Protein AF-A0A536P6D1-F1 (afdb_monomer)

Solvent-accessible surface area (backbone atoms only — not comparable to full-atom values): 5940 Å² total; per-residue (Å²): 134,58,75,72,59,52,54,56,51,53,51,51,53,49,53,32,51,50,41,23,52,53,12,49,52,50,31,53,48,42,30,58,74,74,45,70,67,45,86,74,71,91,86,48,80,57,45,46,46,26,53,49,17,47,52,53,39,52,53,49,53,55,77,69,34,57,72,83,78,37,90,85,58,79,61,75,77,49,50,62,86,88,71,73,46,60,38,72,47,56,67,59,54,50,49,51,55,51,69,75,70,111

Sequence (102 aa):
MGPKAIWREDMITSLLATALVAGLFLDGWNHINLQNGALGEFWTFWHGLLYLGFTASAFWAVTRNPHLYTRGAKPPPYFHPLLGVPLRYPLAIGGLALATIG

pLDDT: mean 80.02, std 14.35, range [47.97, 97.5]

Foldseek 3Di:
DDPVVVVVLVVQLVVLVVLLVVLVVQLVCCCVPVVVVDPDDPDDPSNVSNVSSLVSNLVSQQVPWVVNPDPPDQADACDDPVVVDRGVCPVSVVVNVVVVVD

Mean predicted aligned error: 7.91 Å

Nearest PDB structures (foldseek):
  7a0g-assembly1_EEE  TM=4.953E-01  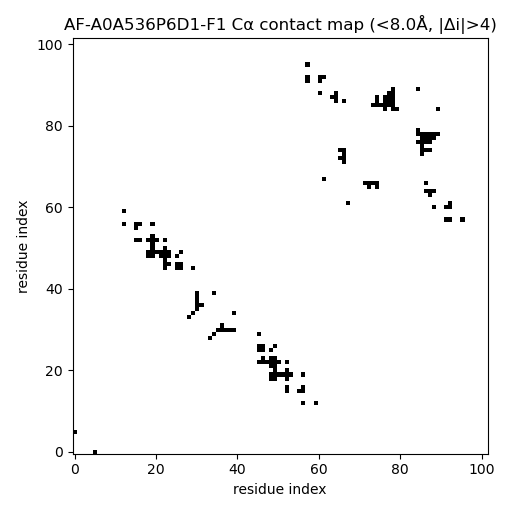e=8.022E+00  Serratia marcescens

Radius of gyration: 16.67 Å; Cα contacts (8 Å, |Δi|>4): 88; chains: 1; bounding box: 41×29×42 Å

Structure (mmCIF, N/CA/C/O backbone):
data_AF-A0A536P6D1-F1
#
_entry.id   AF-A0A536P6D1-F1
#
loop_
_atom_site.group_PDB
_atom_site.id
_atom_site.type_symbol
_atom_site.label_atom_id
_atom_site.label_alt_id
_atom_site.label_comp_id
_atom_site.label_asym_id
_atom_site.label_entity_id
_atom_site.label_seq_id
_atom_site.pdbx_PDB_ins_code
_atom_site.Cartn_x
_atom_site.Cartn_y
_atom_site.Cartn_z
_atom_site.occupancy
_atom_site.B_iso_or_equiv
_atom_site.auth_seq_id
_atom_site.auth_comp_id
_atom_site.auth_asym_id
_atom_site.auth_atom_id
_atom_site.pdbx_PDB_model_num
ATOM 1 N N . MET A 1 1 ? 13.039 8.048 -18.649 1.00 57.72 1 MET A N 1
ATOM 2 C CA . MET A 1 1 ? 11.710 8.600 -18.293 1.00 57.72 1 MET A CA 1
ATOM 3 C C . MET A 1 1 ? 11.877 10.094 -18.051 1.00 57.72 1 MET A C 1
ATOM 5 O O . MET A 1 1 ? 12.912 10.469 -17.520 1.00 57.72 1 MET A O 1
ATOM 9 N N . GLY A 1 2 ? 10.939 10.943 -18.479 1.00 57.22 2 GLY A N 1
ATOM 10 C CA . GLY A 1 2 ? 11.030 12.395 -18.246 1.00 57.22 2 GLY A CA 1
ATOM 11 C C . GLY A 1 2 ? 10.609 12.805 -16.819 1.00 57.22 2 GLY A C 1
ATOM 12 O O . GLY A 1 2 ? 9.905 12.033 -16.166 1.00 57.22 2 GLY A O 1
ATOM 13 N N . PRO A 1 3 ? 10.950 14.021 -16.343 1.00 58.09 3 PRO A N 1
ATOM 14 C CA . PRO A 1 3 ? 10.673 14.478 -14.970 1.00 58.09 3 PRO A CA 1
ATOM 15 C C . PRO A 1 3 ? 9.194 14.400 -14.551 1.00 58.09 3 PRO A C 1
ATOM 17 O O . PRO A 1 3 ? 8.876 13.989 -13.439 1.00 58.09 3 PRO A O 1
ATOM 20 N N . LYS A 1 4 ? 8.265 14.713 -15.466 1.00 57.28 4 LYS A N 1
ATOM 21 C CA . LYS A 1 4 ? 6.813 14.616 -15.212 1.00 57.28 4 LYS A CA 1
ATOM 22 C C . LYS A 1 4 ? 6.336 13.185 -14.939 1.00 57.28 4 LYS A C 1
ATOM 24 O O . LYS A 1 4 ? 5.366 13.003 -14.209 1.00 57.28 4 LYS A O 1
ATOM 29 N N . ALA A 1 5 ? 6.982 12.179 -15.533 1.00 67.12 5 ALA A N 1
ATOM 30 C CA . ALA A 1 5 ? 6.628 10.780 -15.295 1.00 67.12 5 ALA A CA 1
ATOM 31 C C . ALA A 1 5 ? 7.007 10.352 -13.870 1.00 67.12 5 ALA A C 1
ATOM 33 O O . ALA A 1 5 ? 6.240 9.641 -13.235 1.00 67.12 5 ALA A O 1
ATOM 34 N N . ILE A 1 6 ? 8.129 10.859 -13.349 1.00 75.44 6 ILE A N 1
ATOM 35 C CA . ILE A 1 6 ? 8.598 10.582 -11.985 1.00 75.44 6 ILE A CA 1
ATOM 36 C C . ILE A 1 6 ? 7.623 11.167 -10.957 1.00 75.44 6 ILE A C 1
ATOM 38 O O . ILE A 1 6 ? 7.109 10.427 -10.129 1.00 75.44 6 ILE A O 1
ATOM 42 N N . TRP A 1 7 ? 7.250 12.446 -11.088 1.00 79.56 7 TRP A N 1
ATOM 43 C CA . TRP A 1 7 ? 6.339 13.096 -10.134 1.00 79.56 7 TRP A CA 1
ATOM 44 C C . TRP A 1 7 ? 4.978 12.395 -10.011 1.00 79.56 7 TRP A C 1
ATOM 46 O O . TRP A 1 7 ? 4.466 12.203 -8.911 1.00 79.56 7 TRP A O 1
ATOM 56 N N . ARG A 1 8 ? 4.389 11.968 -11.138 1.00 84.19 8 ARG A N 1
ATOM 57 C CA . ARG A 1 8 ? 3.106 11.242 -11.120 1.00 84.19 8 ARG A CA 1
ATOM 58 C C . ARG A 1 8 ? 3.230 9.900 -10.407 1.00 84.19 8 ARG A C 1
ATOM 60 O O . ARG A 1 8 ? 2.309 9.499 -9.705 1.00 84.19 8 ARG A O 1
ATOM 67 N N . GLU A 1 9 ? 4.342 9.203 -10.605 1.00 85.31 9 GLU A 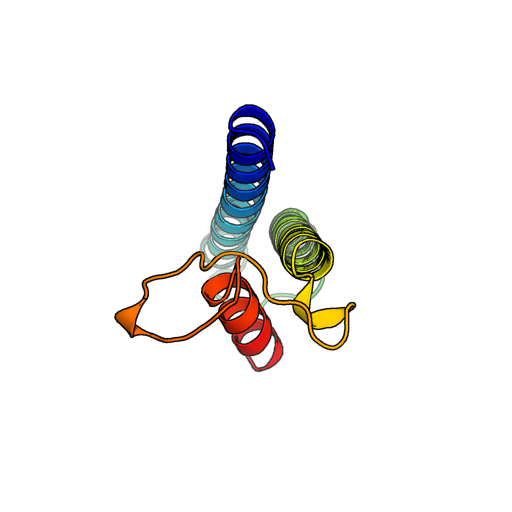N 1
ATOM 68 C CA . GLU A 1 9 ? 4.588 7.919 -9.955 1.00 85.31 9 GLU A CA 1
ATOM 69 C C . GLU A 1 9 ? 4.848 8.072 -8.456 1.00 85.31 9 GLU A C 1
ATOM 71 O O . GLU A 1 9 ? 4.322 7.278 -7.679 1.00 85.31 9 GLU A O 1
ATOM 76 N N . ASP A 1 10 ? 5.573 9.109 -8.041 1.00 84.50 10 ASP A N 1
ATOM 77 C CA . ASP A 1 10 ? 5.807 9.421 -6.628 1.00 84.50 10 ASP A CA 1
ATOM 78 C C . ASP A 1 10 ? 4.501 9.818 -5.928 1.00 84.50 10 ASP A C 1
ATOM 80 O O . ASP A 1 10 ? 4.233 9.370 -4.813 1.00 84.50 10 ASP A O 1
ATOM 84 N N . MET A 1 11 ? 3.637 10.582 -6.607 1.00 91.31 11 MET A N 1
ATOM 85 C CA . MET A 1 11 ? 2.305 10.936 -6.112 1.00 91.31 11 MET A CA 1
ATOM 86 C C . MET A 1 11 ? 1.429 9.692 -5.924 1.00 91.31 11 MET A C 1
ATOM 88 O O . MET A 1 11 ? 0.828 9.527 -4.867 1.00 91.31 11 MET A O 1
ATOM 92 N N . ILE A 1 12 ? 1.372 8.797 -6.919 1.00 92.25 12 ILE A N 1
ATOM 93 C CA . ILE A 1 12 ? 0.612 7.541 -6.807 1.00 92.25 12 ILE A CA 1
ATOM 94 C C . ILE A 1 12 ? 1.175 6.687 -5.670 1.00 92.25 12 ILE A C 1
ATOM 96 O O . ILE A 1 12 ? 0.415 6.210 -4.834 1.00 92.25 12 ILE A O 1
ATOM 100 N N . THR A 1 13 ? 2.500 6.545 -5.595 1.00 89.94 13 THR A N 1
ATOM 101 C CA . THR A 1 13 ? 3.165 5.785 -4.526 1.00 89.94 13 THR A CA 1
ATOM 102 C C . THR A 1 13 ? 2.812 6.353 -3.150 1.00 89.94 13 THR A C 1
ATOM 104 O O . THR A 1 13 ? 2.462 5.598 -2.248 1.00 89.94 13 THR A O 1
ATOM 107 N N . SER A 1 14 ? 2.834 7.681 -3.008 1.00 91.44 14 SER A N 1
ATOM 108 C CA . SER A 1 14 ? 2.470 8.372 -1.768 1.00 91.44 14 SER A CA 1
ATOM 109 C C . SER A 1 14 ? 1.013 8.118 -1.390 1.00 91.44 14 SER A C 1
ATOM 111 O O . SER A 1 14 ? 0.743 7.748 -0.255 1.00 91.44 14 SER A O 1
ATOM 113 N N . LEU A 1 15 ? 0.077 8.235 -2.338 1.00 96.19 15 LEU A N 1
ATOM 114 C CA . LEU A 1 15 ? -1.348 7.988 -2.089 1.00 96.19 15 LEU A CA 1
ATOM 115 C C . LEU A 1 15 ? -1.620 6.544 -1.648 1.00 96.19 15 LEU A C 1
ATOM 117 O O . LEU A 1 15 ? -2.375 6.325 -0.703 1.00 96.19 15 LEU A O 1
ATOM 121 N N . LEU A 1 16 ? -0.987 5.566 -2.302 1.00 95.44 16 LEU A N 1
ATOM 122 C CA . LEU A 1 16 ? -1.118 4.152 -1.947 1.00 95.44 16 LEU A CA 1
ATOM 123 C C . LEU A 1 16 ? -0.549 3.863 -0.551 1.00 95.44 16 LEU A C 1
ATOM 125 O O . LEU A 1 16 ? -1.200 3.194 0.251 1.00 95.44 16 LEU A O 1
ATOM 129 N N . ALA A 1 17 ? 0.619 4.429 -0.231 1.00 91.00 17 ALA A N 1
ATOM 130 C CA . ALA A 1 17 ? 1.223 4.311 1.091 1.00 91.00 17 ALA A CA 1
ATOM 131 C C . ALA A 1 17 ? 0.361 4.975 2.177 1.00 91.00 17 ALA A C 1
ATOM 133 O O . ALA A 1 17 ? 0.151 4.391 3.239 1.00 91.00 17 ALA A O 1
ATOM 134 N N . THR A 1 18 ? -0.193 6.161 1.910 1.00 96.06 18 THR A N 1
ATOM 135 C CA . THR A 1 18 ? -1.115 6.839 2.828 1.00 96.06 18 THR A CA 1
ATOM 136 C C . THR A 1 18 ? -2.373 6.011 3.066 1.00 96.06 18 THR A C 1
ATOM 138 O O . THR A 1 18 ? -2.785 5.875 4.214 1.00 96.06 18 THR A O 1
ATOM 141 N N . ALA A 1 19 ? -2.960 5.417 2.023 1.00 96.75 19 ALA A N 1
ATOM 142 C CA . ALA A 1 19 ? -4.125 4.547 2.167 1.00 96.75 19 ALA A CA 1
ATOM 143 C C . ALA A 1 19 ? -3.815 3.306 3.021 1.00 96.75 19 ALA A C 1
ATOM 145 O O . ALA A 1 19 ? -4.594 2.971 3.910 1.00 96.75 19 ALA A O 1
ATOM 146 N N . LEU A 1 20 ? -2.659 2.667 2.800 1.00 95.38 20 LEU A N 1
ATOM 147 C CA . LEU A 1 20 ? -2.194 1.531 3.600 1.00 95.38 20 LEU A CA 1
ATOM 148 C C . LEU A 1 20 ? -2.045 1.900 5.083 1.00 95.38 20 LEU A C 1
ATOM 150 O O . LEU A 1 20 ? -2.582 1.211 5.948 1.00 95.38 20 LEU A O 1
ATOM 154 N N . VAL A 1 21 ? -1.351 3.002 5.378 1.00 96.19 21 VAL A N 1
ATOM 155 C CA . VAL A 1 21 ? -1.144 3.468 6.757 1.00 96.19 21 VAL A CA 1
ATOM 156 C C . VAL A 1 21 ? -2.474 3.849 7.407 1.00 96.19 21 VAL A C 1
ATOM 158 O O . VAL A 1 21 ? -2.734 3.444 8.534 1.00 96.19 21 VAL A O 1
ATOM 161 N N . ALA A 1 22 ? -3.352 4.566 6.702 1.00 97.50 22 ALA A N 1
ATOM 162 C CA . ALA A 1 22 ? -4.679 4.905 7.214 1.00 97.50 22 ALA A CA 1
ATOM 163 C C . ALA A 1 22 ? -5.509 3.651 7.536 1.00 97.50 22 ALA A C 1
ATOM 165 O O . ALA A 1 22 ? -6.158 3.602 8.579 1.00 97.50 22 ALA A O 1
ATOM 166 N N . GLY A 1 23 ? -5.444 2.624 6.682 1.00 96.00 23 GLY A N 1
ATOM 167 C CA . GLY A 1 23 ? -6.059 1.323 6.936 1.00 96.00 23 GLY A CA 1
ATOM 168 C C . GLY A 1 23 ? -5.509 0.645 8.190 1.00 96.00 23 GLY A C 1
ATOM 169 O O . GLY A 1 23 ? -6.292 0.184 9.011 1.00 96.00 23 GLY A O 1
ATOM 170 N N . LEU A 1 24 ? -4.186 0.655 8.380 1.00 94.56 24 LEU A N 1
ATOM 171 C CA . LEU A 1 24 ? -3.536 0.104 9.576 1.00 94.56 24 LEU A CA 1
ATOM 172 C C . LEU A 1 24 ? -4.001 0.804 10.861 1.00 94.56 24 LEU A C 1
ATOM 174 O O . LEU A 1 24 ? -4.286 0.146 11.859 1.00 94.56 24 LEU A O 1
ATOM 178 N N . PHE A 1 25 ? -4.107 2.135 10.841 1.00 95.75 25 PHE A N 1
ATOM 179 C CA . PHE A 1 25 ? -4.610 2.897 11.986 1.00 95.75 25 PHE A CA 1
ATOM 180 C C . PHE A 1 25 ? -6.088 2.618 12.268 1.00 95.75 25 PHE A C 1
ATOM 182 O O . PHE A 1 25 ? -6.461 2.466 13.429 1.00 95.75 25 PHE A O 1
ATOM 189 N N . LEU A 1 26 ? -6.923 2.550 11.227 1.00 95.62 26 LEU A N 1
ATOM 190 C CA . LEU A 1 26 ? -8.347 2.245 11.366 1.00 95.62 26 LEU A CA 1
ATOM 191 C C . LEU A 1 26 ? -8.563 0.853 11.975 1.00 95.62 26 LEU A C 1
ATOM 193 O O . LEU A 1 26 ? -9.380 0.692 12.881 1.00 95.62 26 LEU A O 1
ATOM 197 N N . ASP A 1 27 ? -7.803 -0.127 11.498 1.00 93.56 27 ASP A N 1
ATOM 198 C CA . ASP A 1 27 ? -7.870 -1.502 11.971 1.00 93.56 27 ASP A CA 1
ATOM 199 C C . ASP A 1 27 ? -7.385 -1.633 13.425 1.00 93.56 27 ASP A C 1
ATOM 201 O O . ASP A 1 27 ? -8.096 -2.153 14.290 1.00 93.56 27 ASP A O 1
ATOM 205 N N . GLY A 1 28 ? -6.236 -1.028 13.747 1.00 92.06 28 GLY A N 1
ATOM 206 C CA . GLY A 1 28 ? -5.726 -0.966 15.118 1.00 92.06 28 GLY A CA 1
ATOM 207 C C . GLY A 1 28 ? -6.680 -0.250 16.083 1.00 92.06 28 GLY A C 1
ATOM 208 O O . GLY A 1 28 ? -6.858 -0.681 17.224 1.00 92.06 28 GLY A O 1
ATOM 209 N N . TRP A 1 29 ? -7.355 0.811 15.628 1.00 95.00 29 TRP A N 1
ATOM 210 C CA . TRP A 1 29 ? -8.382 1.493 16.416 1.00 95.00 29 TRP A CA 1
ATOM 211 C C . TRP A 1 29 ? -9.566 0.572 16.732 1.00 95.00 29 TRP A C 1
ATOM 213 O O . TRP A 1 29 ? -9.999 0.532 17.887 1.00 95.00 29 TRP A O 1
ATOM 223 N N . ASN A 1 30 ? -10.048 -0.201 15.756 1.00 94.00 30 ASN A N 1
ATOM 224 C CA . ASN A 1 30 ? -11.095 -1.202 15.968 1.00 94.00 30 ASN A CA 1
ATOM 225 C C . ASN A 1 30 ? -10.668 -2.262 17.005 1.00 94.00 30 ASN A C 1
ATOM 227 O O . ASN A 1 30 ? -11.431 -2.538 17.936 1.00 94.00 30 ASN A O 1
ATOM 231 N N . HIS A 1 31 ? -9.442 -2.789 16.915 1.00 92.69 31 HIS A N 1
ATOM 232 C CA . HIS A 1 31 ? -8.925 -3.750 17.896 1.00 92.69 31 HIS A CA 1
ATOM 233 C C . HIS A 1 31 ? -8.939 -3.195 19.325 1.00 92.69 31 HIS A C 1
ATOM 235 O O . HIS A 1 31 ? -9.375 -3.874 20.254 1.00 92.69 31 HIS A 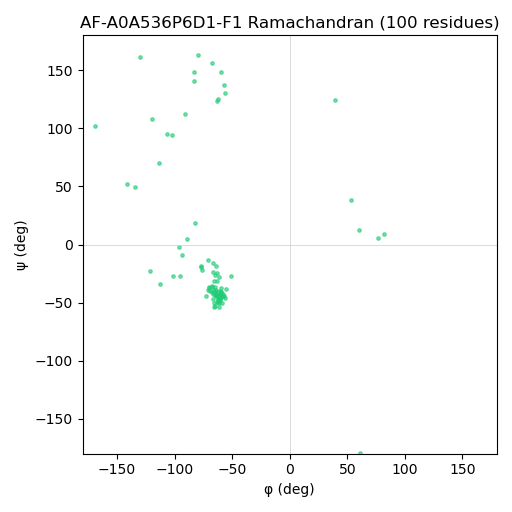O 1
ATOM 241 N N . ILE A 1 32 ? -8.510 -1.945 19.508 1.00 93.25 32 ILE A N 1
ATOM 242 C CA . ILE A 1 32 ? -8.431 -1.319 20.833 1.00 93.25 32 ILE A CA 1
ATOM 243 C C . ILE A 1 32 ? -9.823 -0.972 21.378 1.00 93.25 32 ILE A C 1
ATOM 245 O O . ILE A 1 32 ? -10.093 -1.214 22.551 1.00 93.25 32 ILE A O 1
ATOM 249 N N . ASN A 1 33 ? -10.705 -0.402 20.552 1.00 93.44 33 ASN A N 1
ATOM 250 C CA . ASN A 1 33 ? -11.910 0.282 21.039 1.00 93.44 33 ASN A CA 1
ATOM 251 C C . ASN A 1 33 ? -13.192 -0.543 20.912 1.00 93.44 33 ASN A C 1
ATOM 253 O O . ASN A 1 33 ? -14.134 -0.310 21.663 1.00 93.44 33 ASN A O 1
ATOM 257 N N . LEU A 1 34 ? -13.253 -1.473 19.958 1.00 91.94 34 LEU A N 1
ATOM 258 C CA . LEU A 1 34 ? -14.459 -2.261 19.688 1.00 91.94 34 LEU A CA 1
ATOM 259 C C . LEU A 1 34 ? -14.269 -3.733 20.044 1.00 91.94 34 LEU A C 1
ATOM 261 O O . LEU A 1 34 ? -15.203 -4.376 20.515 1.00 91.94 34 LEU A O 1
ATOM 265 N N . GLN A 1 35 ? -13.058 -4.260 19.858 1.00 91.31 35 GLN A N 1
ATOM 266 C CA . GLN A 1 35 ? -12.735 -5.652 20.179 1.00 91.31 35 GLN A CA 1
ATOM 267 C C . GLN A 1 35 ? -12.089 -5.821 21.561 1.00 91.31 35 GLN A C 1
ATOM 269 O O . GLN A 1 35 ? -11.838 -6.950 21.974 1.00 91.31 35 GLN A O 1
ATOM 274 N N . ASN A 1 36 ? -11.841 -4.730 22.296 1.00 88.00 36 ASN A N 1
ATOM 275 C CA . ASN A 1 36 ? -11.223 -4.742 23.630 1.00 88.00 36 ASN A CA 1
ATOM 276 C C . ASN A 1 36 ? -9.879 -5.499 23.677 1.00 88.00 36 ASN A C 1
ATOM 278 O O . ASN A 1 36 ? -9.594 -6.226 24.626 1.00 88.00 36 ASN A O 1
ATOM 282 N N . GLY A 1 37 ? -9.069 -5.372 22.626 1.00 79.81 37 GLY A N 1
ATOM 283 C CA . GLY A 1 37 ? -7.789 -6.069 22.486 1.00 79.81 37 GLY A CA 1
ATOM 284 C C . GLY A 1 37 ? -7.903 -7.549 22.109 1.00 79.81 37 GLY A C 1
ATOM 285 O O . GLY A 1 37 ? -6.884 -8.236 22.064 1.00 79.81 37 GLY A O 1
ATOM 286 N N . ALA A 1 38 ? -9.107 -8.059 21.830 1.00 84.06 38 ALA A N 1
ATOM 287 C CA . ALA A 1 38 ? -9.272 -9.394 21.272 1.00 84.06 38 ALA A CA 1
ATOM 288 C C . ALA A 1 38 ? -8.723 -9.469 19.835 1.00 84.06 38 ALA A C 1
ATOM 290 O O . ALA A 1 38 ? -8.654 -8.472 19.116 1.00 84.06 38 ALA A O 1
ATOM 291 N N . LEU A 1 39 ? -8.370 -10.686 19.416 1.00 78.88 39 LEU A N 1
ATOM 292 C CA . LEU A 1 39 ? -7.833 -10.989 18.083 1.00 78.88 39 LEU A CA 1
ATOM 293 C C . LEU A 1 39 ? -8.833 -10.770 16.935 1.00 78.88 39 LEU A C 1
ATOM 295 O O . LEU A 1 39 ? -8.405 -10.695 15.790 1.00 78.88 39 LEU A O 1
ATOM 299 N N . GLY A 1 40 ? -10.133 -10.659 17.224 1.00 81.19 40 GLY A N 1
ATOM 300 C CA . GLY A 1 40 ? -11.164 -10.463 16.205 1.00 81.19 40 GLY A CA 1
ATOM 301 C C . GLY A 1 40 ? -11.266 -11.599 15.180 1.00 81.19 40 GLY A C 1
ATOM 302 O O . GLY A 1 40 ? -10.568 -12.610 15.243 1.00 81.19 40 GLY A O 1
ATOM 303 N N . GLU A 1 41 ? -12.183 -11.441 14.228 1.00 86.31 41 GLU A N 1
ATOM 304 C CA . GLU A 1 41 ? -12.211 -12.266 13.018 1.00 86.31 41 GLU A CA 1
ATOM 305 C C . GLU A 1 41 ? -11.241 -11.703 11.979 1.00 86.31 41 GLU A C 1
ATOM 307 O O . GLU A 1 41 ? -11.075 -10.490 11.884 1.00 86.31 41 GLU A O 1
ATOM 312 N N . PHE A 1 42 ? -10.656 -12.568 11.149 1.00 82.50 42 PHE A N 1
ATOM 313 C CA . PHE A 1 42 ? -9.708 -12.148 10.112 1.00 82.50 42 PHE A CA 1
ATOM 314 C C . PHE A 1 42 ? -10.373 -11.310 9.003 1.00 82.50 42 PHE A C 1
ATOM 316 O O . PHE A 1 42 ? -9.789 -10.360 8.503 1.00 82.50 42 PHE A O 1
ATOM 323 N N . TRP A 1 43 ? -11.618 -11.620 8.623 1.00 84.88 43 TRP A N 1
ATOM 324 C CA . TRP A 1 43 ? -12.328 -10.916 7.550 1.00 84.88 43 TRP A CA 1
ATOM 325 C C . TRP A 1 43 ? -13.414 -10.009 8.116 1.00 84.88 43 TRP A C 1
ATOM 327 O O . TRP A 1 43 ? -14.546 -10.430 8.326 1.00 84.88 43 TRP A O 1
ATOM 337 N N . THR A 1 44 ? -13.089 -8.736 8.317 1.00 89.12 44 THR A N 1
ATOM 338 C CA . THR A 1 44 ? -14.073 -7.731 8.749 1.00 89.12 44 THR A CA 1
ATOM 339 C C . THR A 1 44 ? -14.001 -6.498 7.865 1.00 89.12 44 THR A C 1
ATOM 341 O O . THR A 1 44 ? -13.004 -6.263 7.180 1.00 89.12 44 THR A O 1
ATOM 344 N N . PHE A 1 45 ? -15.055 -5.679 7.887 1.00 91.88 45 PHE A N 1
ATOM 345 C CA . PHE A 1 45 ? -15.065 -4.448 7.100 1.00 91.88 45 PHE A CA 1
ATOM 346 C C . PHE A 1 45 ? -13.963 -3.459 7.536 1.00 91.88 45 PHE A C 1
ATOM 348 O O . PHE A 1 45 ? -13.514 -2.664 6.712 1.00 91.88 45 PHE A O 1
ATOM 355 N N . TRP A 1 46 ? -13.492 -3.540 8.789 1.00 92.31 46 TRP A N 1
ATOM 356 C CA . TRP A 1 46 ? -12.418 -2.700 9.334 1.00 92.31 46 TRP A CA 1
ATOM 357 C C . TRP A 1 46 ? -11.072 -2.949 8.646 1.00 92.31 46 TRP A C 1
ATOM 359 O O . TRP A 1 46 ? -10.359 -1.997 8.329 1.00 92.31 46 TRP A O 1
ATOM 369 N N . HIS A 1 47 ? -10.791 -4.203 8.282 1.00 94.00 47 HIS A N 1
ATOM 370 C CA . HIS A 1 47 ? -9.603 -4.568 7.509 1.00 94.00 47 HIS A CA 1
ATOM 371 C C . HIS A 1 47 ? -9.670 -4.106 6.045 1.00 94.00 47 HIS A C 1
ATOM 373 O O . HIS A 1 47 ? -8.663 -4.131 5.340 1.00 94.00 47 HIS A O 1
ATOM 379 N N . GLY A 1 48 ? -10.840 -3.683 5.550 1.00 94.12 48 GLY A N 1
ATOM 380 C CA . GLY A 1 48 ? -11.060 -3.413 4.128 1.00 94.12 48 GLY A CA 1
ATOM 381 C C . GLY A 1 48 ? -10.077 -2.395 3.544 1.00 94.12 48 GLY A C 1
ATOM 382 O O . GLY A 1 48 ? -9.481 -2.640 2.493 1.00 94.12 48 GLY A O 1
ATOM 383 N N . LEU A 1 49 ? -9.851 -1.277 4.243 1.00 95.31 49 LEU A N 1
ATOM 384 C CA . LEU A 1 49 ? -8.908 -0.249 3.790 1.00 95.31 49 LEU A CA 1
ATOM 385 C C . LEU A 1 49 ? -7.450 -0.725 3.883 1.00 95.31 49 LEU A C 1
ATOM 387 O O . LEU A 1 49 ? -6.660 -0.431 2.986 1.00 95.31 49 LEU A O 1
ATOM 391 N N . LEU A 1 50 ? -7.110 -1.491 4.925 1.00 94.06 50 LEU A N 1
ATOM 392 C CA . LEU A 1 50 ? -5.786 -2.088 5.102 1.00 94.06 50 LEU A CA 1
ATOM 393 C C . LEU A 1 50 ? -5.460 -3.047 3.947 1.00 94.06 50 LEU A C 1
ATOM 395 O O . LEU A 1 50 ? -4.426 -2.901 3.295 1.00 94.06 50 LEU A O 1
ATOM 399 N N . TYR A 1 51 ? -6.365 -3.975 3.631 1.00 93.62 51 TYR A N 1
ATOM 400 C CA . TYR A 1 51 ? -6.190 -4.935 2.539 1.00 93.62 51 TYR A CA 1
ATOM 401 C C . TYR A 1 51 ? -6.147 -4.272 1.171 1.00 93.62 51 TYR A C 1
ATOM 403 O O . TYR A 1 51 ? -5.317 -4.646 0.338 1.00 93.62 51 TYR A O 1
ATOM 411 N N . LEU A 1 52 ? -6.998 -3.272 0.935 1.00 94.81 52 LEU A N 1
ATOM 412 C CA . LEU A 1 52 ? -6.974 -2.511 -0.307 1.00 94.81 52 LEU A CA 1
ATOM 413 C C . LEU A 1 52 ? -5.645 -1.763 -0.464 1.00 94.81 52 LEU A C 1
ATOM 415 O O . LEU A 1 52 ? -5.003 -1.877 -1.507 1.00 94.81 52 LEU A O 1
ATOM 419 N N . GLY A 1 53 ? -5.214 -1.038 0.572 1.00 94.69 53 GLY A N 1
ATOM 420 C CA . GLY A 1 53 ? -3.957 -0.296 0.571 1.00 94.69 53 GLY A CA 1
ATOM 421 C C . GLY A 1 53 ? -2.750 -1.209 0.368 1.00 94.69 53 GLY A C 1
ATOM 422 O O . GLY A 1 53 ? -1.880 -0.906 -0.451 1.00 94.69 53 GLY A O 1
ATOM 423 N N . PHE A 1 54 ? -2.725 -2.360 1.044 1.00 93.38 54 PHE A N 1
ATOM 424 C CA . PHE A 1 54 ? -1.663 -3.354 0.908 1.00 93.38 54 PHE A CA 1
ATOM 425 C C . PHE A 1 54 ? -1.626 -3.952 -0.498 1.00 93.38 54 PHE A C 1
ATOM 427 O O . PHE A 1 54 ? -0.595 -3.896 -1.167 1.00 93.38 54 PHE A O 1
ATOM 434 N N . THR A 1 55 ? -2.761 -4.460 -0.981 1.00 93.25 55 THR A N 1
ATOM 435 C CA . THR A 1 55 ? -2.861 -5.119 -2.290 1.00 93.25 55 THR A CA 1
ATOM 436 C C . THR A 1 55 ? -2.529 -4.151 -3.422 1.00 93.25 55 THR A C 1
ATOM 438 O O . THR A 1 55 ? -1.760 -4.490 -4.322 1.00 93.25 55 THR A O 1
ATOM 441 N N . ALA A 1 56 ? -3.048 -2.921 -3.365 1.00 94.88 56 ALA A N 1
ATOM 442 C CA . ALA A 1 56 ? -2.763 -1.900 -4.365 1.00 94.88 56 ALA A CA 1
ATOM 443 C C . ALA A 1 56 ? -1.283 -1.482 -4.348 1.00 94.88 56 ALA A C 1
ATOM 445 O O . ALA A 1 56 ? -0.676 -1.353 -5.411 1.00 94.88 56 ALA A O 1
ATOM 446 N N . SER A 1 57 ? -0.680 -1.334 -3.162 1.00 91.00 57 SER A N 1
ATOM 447 C CA . SER A 1 57 ? 0.750 -1.027 -3.017 1.00 91.00 57 SER A CA 1
ATOM 448 C C . SER A 1 57 ? 1.635 -2.155 -3.547 1.00 91.00 57 SER A C 1
ATOM 450 O O . SER A 1 57 ? 2.594 -1.894 -4.274 1.00 91.00 57 SER A O 1
ATOM 452 N N . ALA A 1 58 ? 1.298 -3.408 -3.235 1.00 89.50 58 ALA A N 1
ATOM 453 C CA . ALA A 1 58 ? 2.008 -4.586 -3.716 1.00 89.50 58 ALA A CA 1
ATOM 454 C C . ALA A 1 58 ? 1.939 -4.683 -5.245 1.00 89.50 58 ALA A C 1
ATOM 456 O O . ALA A 1 58 ? 2.972 -4.789 -5.907 1.00 89.50 58 ALA A O 1
ATOM 457 N N . PHE A 1 59 ? 0.737 -4.563 -5.816 1.00 91.12 59 PHE A N 1
ATOM 458 C CA . PHE A 1 59 ? 0.535 -4.583 -7.262 1.00 91.12 59 PHE A CA 1
ATOM 459 C C . PHE A 1 59 ? 1.289 -3.444 -7.959 1.00 91.12 59 PHE A C 1
ATOM 461 O O . PHE A 1 59 ? 1.947 -3.660 -8.979 1.00 91.12 59 PHE A O 1
ATOM 468 N N . TRP A 1 60 ? 1.261 -2.237 -7.389 1.00 90.06 60 TRP A N 1
ATOM 469 C CA . TRP A 1 60 ? 2.020 -1.096 -7.894 1.00 90.06 60 TRP A CA 1
ATOM 470 C C . TRP A 1 60 ? 3.531 -1.359 -7.872 1.00 90.06 60 TRP A C 1
ATOM 472 O O . TRP A 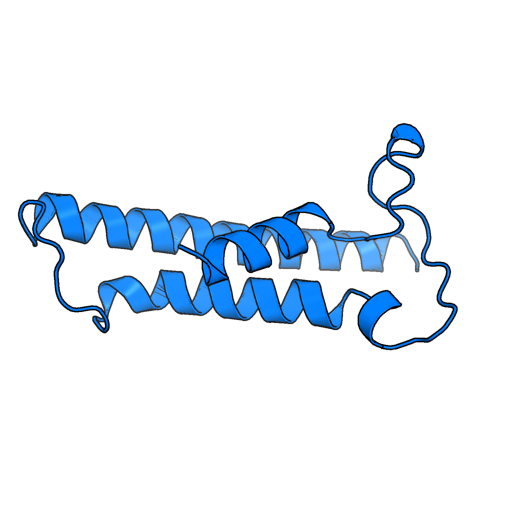1 60 ? 4.182 -1.283 -8.910 1.00 90.06 60 TRP A O 1
ATOM 482 N N . ALA A 1 61 ? 4.099 -1.743 -6.728 1.00 84.81 61 ALA A N 1
ATOM 483 C CA . ALA A 1 61 ? 5.536 -1.990 -6.601 1.00 84.81 61 ALA A CA 1
ATOM 484 C C . ALA A 1 61 ? 6.026 -3.096 -7.548 1.00 84.81 61 ALA A C 1
ATOM 486 O O . ALA A 1 61 ? 7.076 -2.959 -8.180 1.00 84.81 61 ALA A O 1
ATOM 487 N N . VAL A 1 62 ? 5.243 -4.170 -7.676 1.00 83.69 62 VAL A N 1
ATOM 488 C CA . VAL A 1 62 ? 5.539 -5.308 -8.546 1.00 83.69 62 VAL A CA 1
ATOM 489 C C . VAL A 1 62 ? 5.497 -4.885 -10.017 1.00 83.69 62 VAL A C 1
ATOM 491 O O . VAL A 1 62 ? 6.506 -5.014 -10.706 1.00 83.69 62 VAL A O 1
ATOM 494 N N . THR A 1 63 ? 4.407 -4.269 -10.488 1.00 83.94 63 THR A N 1
ATOM 495 C CA . THR A 1 63 ? 4.258 -3.854 -11.901 1.00 83.94 63 THR A CA 1
ATOM 496 C C . THR A 1 63 ? 5.221 -2.745 -12.332 1.00 83.94 63 THR A C 1
ATOM 498 O O . THR A 1 63 ? 5.540 -2.629 -13.517 1.00 83.94 63 THR A O 1
ATOM 501 N N . ARG A 1 64 ? 5.726 -1.929 -11.397 1.00 80.06 64 ARG A N 1
ATOM 502 C CA . ARG A 1 64 ? 6.737 -0.895 -11.677 1.00 80.06 64 ARG A CA 1
ATOM 503 C C . ARG A 1 64 ? 8.182 -1.393 -11.545 1.00 80.06 64 ARG A C 1
ATOM 505 O O . ARG A 1 64 ? 9.101 -0.585 -11.704 1.00 80.06 64 ARG A O 1
ATOM 512 N N . ASN A 1 65 ? 8.403 -2.688 -11.297 1.00 75.81 65 ASN A N 1
ATOM 513 C CA . ASN A 1 65 ? 9.732 -3.285 -11.188 1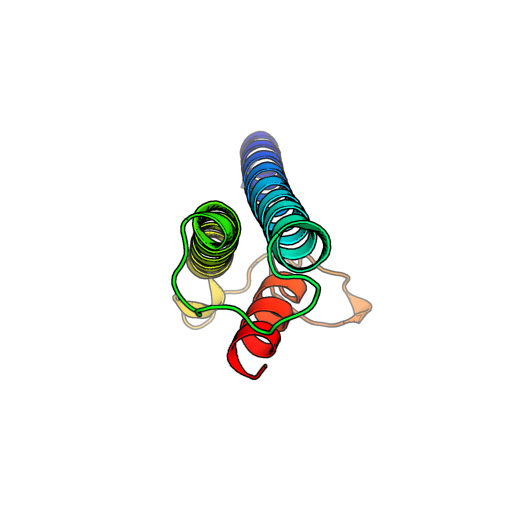.00 75.81 65 ASN A CA 1
ATOM 514 C C . ASN A 1 65 ? 10.128 -4.065 -12.464 1.00 75.81 65 ASN A C 1
ATOM 516 O O . ASN A 1 65 ? 9.839 -5.257 -12.584 1.00 75.81 65 ASN A O 1
ATOM 520 N N . PRO A 1 66 ? 10.844 -3.439 -13.419 1.00 70.56 66 PRO A N 1
ATOM 521 C CA . PRO A 1 66 ? 11.223 -4.088 -14.675 1.00 70.56 66 PRO A CA 1
ATOM 522 C C . PRO A 1 66 ? 12.171 -5.284 -14.493 1.00 70.56 66 PRO A C 1
ATOM 524 O O . PRO A 1 66 ? 12.243 -6.124 -15.387 1.00 70.56 66 PRO A O 1
ATOM 527 N N . HIS A 1 67 ? 12.861 -5.411 -13.351 1.00 68.81 67 HIS A N 1
ATOM 528 C CA . HIS A 1 67 ? 13.688 -6.589 -13.064 1.00 68.81 67 HIS A CA 1
ATOM 529 C C . HIS A 1 67 ? 12.884 -7.879 -12.923 1.00 68.81 67 HIS A C 1
ATOM 531 O O . HIS A 1 67 ? 13.437 -8.950 -13.159 1.00 68.81 67 HIS A O 1
ATOM 537 N N . LEU A 1 68 ? 11.608 -7.788 -12.541 1.00 69.38 68 LEU A N 1
ATOM 538 C CA . LEU A 1 68 ? 10.757 -8.965 -12.369 1.00 69.38 68 LEU A CA 1
ATOM 539 C C . LEU A 1 68 ? 10.287 -9.547 -13.708 1.00 69.38 68 LEU A C 1
ATOM 541 O O . LEU A 1 68 ? 9.942 -10.723 -13.768 1.00 69.38 68 LEU A O 1
ATOM 545 N N . TYR A 1 69 ? 10.291 -8.748 -14.779 1.00 72.69 69 TYR A N 1
ATOM 546 C CA . TYR A 1 69 ? 9.671 -9.119 -16.058 1.00 72.69 69 TYR A CA 1
ATOM 547 C C . TYR A 1 69 ? 10.632 -9.121 -17.247 1.00 72.69 69 TYR A C 1
ATOM 549 O O . TYR A 1 69 ? 10.377 -9.803 -18.236 1.00 72.69 69 TYR A O 1
ATOM 557 N N . THR A 1 70 ? 11.745 -8.389 -17.165 1.00 75.94 70 THR A N 1
ATOM 558 C CA . THR A 1 70 ? 12.674 -8.222 -18.284 1.00 75.94 70 THR A CA 1
ATOM 559 C C . THR A 1 70 ? 14.054 -8.752 -17.913 1.00 75.94 70 THR A C 1
ATOM 561 O O . THR A 1 70 ? 14.805 -8.141 -17.147 1.00 75.94 70 THR A O 1
ATOM 564 N N . ARG A 1 71 ? 14.420 -9.898 -18.498 1.00 70.25 71 ARG A N 1
ATOM 565 C CA . ARG A 1 71 ? 15.734 -10.523 -18.299 1.00 70.25 71 ARG A CA 1
ATOM 566 C C . ARG A 1 71 ? 16.835 -9.595 -18.825 1.00 70.25 71 ARG A C 1
ATOM 568 O O . ARG A 1 71 ? 16.814 -9.199 -19.984 1.00 70.25 71 ARG A O 1
ATOM 575 N N . GLY A 1 72 ? 17.792 -9.241 -17.967 1.00 69.62 72 GLY A N 1
ATOM 576 C CA . GLY A 1 72 ? 18.888 -8.327 -18.31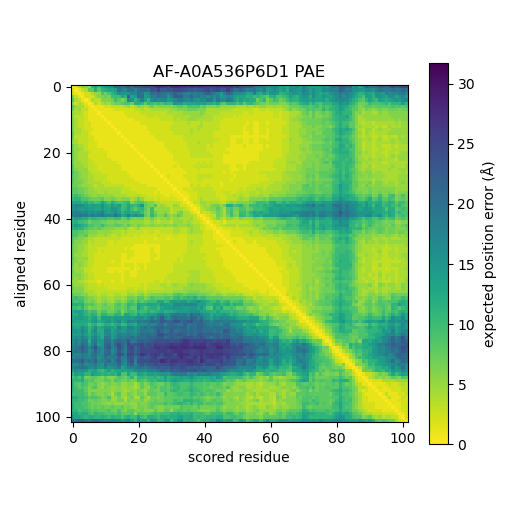6 1.00 69.62 72 GLY A CA 1
ATOM 577 C C . GLY A 1 72 ? 18.541 -6.836 -18.238 1.00 69.62 72 GLY A C 1
ATOM 578 O O . GLY A 1 72 ? 19.360 -6.011 -18.647 1.00 69.62 72 GLY A O 1
ATOM 579 N N . ALA A 1 73 ? 17.371 -6.466 -17.702 1.00 67.62 73 ALA A N 1
ATOM 580 C CA . ALA A 1 73 ? 17.062 -5.067 -17.426 1.00 67.62 73 ALA A CA 1
ATOM 581 C C . ALA A 1 73 ? 18.121 -4.444 -16.503 1.00 67.62 73 ALA A C 1
ATOM 583 O O . ALA A 1 73 ? 18.444 -4.990 -15.449 1.00 67.62 73 ALA A O 1
ATOM 584 N N . LYS A 1 74 ? 18.637 -3.279 -16.907 1.00 67.31 74 LYS A N 1
ATOM 585 C CA . LYS A 1 74 ? 19.510 -2.409 -16.107 1.00 67.31 74 LYS A CA 1
ATOM 586 C C . LYS A 1 74 ? 18.764 -1.102 -15.818 1.00 67.31 74 LYS A C 1
ATOM 588 O O . LYS A 1 74 ? 19.053 -0.090 -16.458 1.00 67.31 74 LYS A O 1
ATOM 593 N N . PRO A 1 75 ? 17.720 -1.119 -14.973 1.00 61.28 75 PRO A N 1
ATOM 594 C CA . PRO A 1 75 ? 17.024 0.102 -14.621 1.00 61.28 75 PRO A CA 1
ATOM 595 C C . PRO A 1 75 ? 17.995 1.091 -13.960 1.00 61.28 75 PRO A C 1
ATOM 597 O O . PRO A 1 75 ? 18.951 0.680 -13.297 1.00 61.28 75 PRO A O 1
ATOM 600 N N . PRO A 1 76 ? 17.770 2.399 -14.158 1.00 61.91 76 PRO A N 1
ATOM 601 C CA . PRO A 1 76 ? 18.557 3.423 -13.490 1.00 61.91 76 PRO A CA 1
ATOM 602 C C . PRO A 1 76 ? 18.460 3.240 -11.965 1.00 61.91 76 PRO A C 1
ATOM 604 O O . PRO A 1 76 ? 17.365 2.966 -11.463 1.00 61.91 76 PRO A O 1
ATOM 607 N N . PRO A 1 77 ? 19.578 3.363 -11.228 1.00 57.91 77 PRO A N 1
ATOM 608 C CA . PRO A 1 77 ? 19.607 3.104 -9.794 1.00 57.91 77 PRO A CA 1
ATOM 609 C C . PRO A 1 77 ? 18.683 4.078 -9.057 1.00 57.91 77 PRO A C 1
ATOM 611 O O . PRO A 1 77 ? 18.824 5.291 -9.187 1.00 57.91 77 PRO A O 1
ATOM 614 N N . TYR A 1 78 ? 17.752 3.537 -8.271 1.00 56.47 78 TYR A N 1
ATOM 615 C CA . TYR A 1 78 ? 16.847 4.297 -7.405 1.00 56.47 78 TYR A CA 1
ATOM 616 C C . TYR A 1 78 ? 16.768 3.669 -6.006 1.00 56.47 78 TYR A C 1
ATOM 618 O O . TYR A 1 78 ? 15.691 3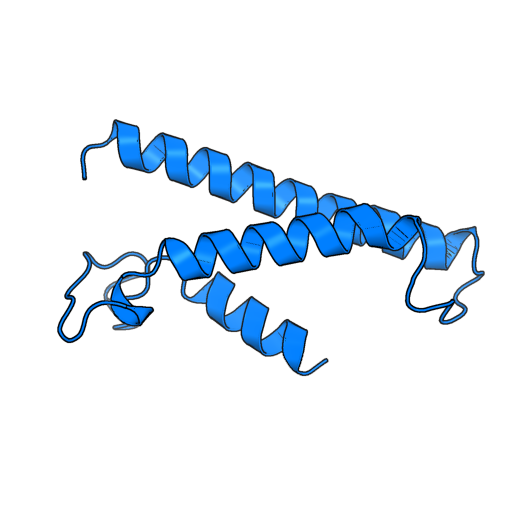.451 -5.475 1.00 56.47 78 TYR A O 1
ATOM 626 N N . PHE A 1 79 ? 17.928 3.392 -5.405 1.00 59.06 79 PHE A N 1
ATOM 627 C CA . PHE A 1 79 ? 18.179 3.546 -3.966 1.00 59.06 79 PHE A CA 1
ATOM 628 C C . PHE A 1 79 ? 19.691 3.394 -3.734 1.00 59.06 79 PHE A C 1
ATOM 630 O O . PHE A 1 79 ? 20.212 2.290 -3.799 1.00 59.06 79 PHE A O 1
ATOM 637 N N . HIS A 1 80 ? 20.376 4.529 -3.557 1.00 47.97 80 HIS A N 1
ATOM 638 C CA . HIS A 1 80 ? 21.803 4.736 -3.247 1.00 47.97 80 HIS A CA 1
ATOM 639 C C . HIS A 1 80 ? 22.867 3.822 -3.928 1.00 47.97 80 HIS A C 1
ATOM 641 O O . HIS A 1 80 ? 22.899 2.616 -3.688 1.00 47.97 80 HIS A O 1
ATOM 647 N N . PRO A 1 81 ? 23.873 4.388 -4.638 1.00 50.84 81 PRO A N 1
ATOM 648 C CA . PRO A 1 81 ? 24.991 3.629 -5.232 1.00 50.84 81 PRO A CA 1
ATOM 649 C C . PRO A 1 81 ? 25.724 2.686 -4.263 1.00 50.84 81 PRO A C 1
ATOM 651 O O . PRO A 1 81 ? 26.274 1.673 -4.680 1.00 50.84 81 PRO A O 1
ATOM 654 N N . LEU A 1 82 ? 25.704 3.017 -2.969 1.00 49.91 82 LEU A N 1
ATOM 655 C CA . LEU A 1 82 ? 26.359 2.291 -1.878 1.00 49.91 82 LEU A CA 1
ATOM 656 C C . LEU A 1 82 ? 25.796 0.889 -1.618 1.00 49.91 82 LEU A C 1
ATOM 658 O O . LEU A 1 82 ? 26.544 0.019 -1.192 1.00 49.91 82 LEU A O 1
ATOM 662 N N . LEU A 1 83 ? 24.502 0.663 -1.858 1.00 52.41 83 LEU A N 1
ATOM 663 C CA . LEU A 1 83 ? 23.867 -0.626 -1.565 1.00 52.41 83 LEU A CA 1
ATOM 664 C C . LEU A 1 83 ? 23.848 -1.561 -2.782 1.00 52.41 83 LEU A C 1
ATOM 666 O O . LEU A 1 83 ? 23.499 -2.729 -2.645 1.00 52.41 83 LEU A O 1
ATOM 670 N N . GLY A 1 84 ? 24.214 -1.067 -3.972 1.00 51.09 84 GLY A N 1
ATOM 671 C CA . GLY A 1 84 ? 24.275 -1.870 -5.197 1.00 51.09 84 GLY A CA 1
ATOM 672 C C . GLY A 1 84 ? 22.940 -2.497 -5.616 1.00 51.09 84 GLY A C 1
ATOM 673 O O . GLY A 1 84 ? 22.937 -3.372 -6.478 1.00 51.09 84 GLY A O 1
ATOM 674 N N . VAL A 1 85 ? 21.813 -2.078 -5.025 1.00 51.41 85 VAL A N 1
ATOM 675 C CA . VAL A 1 85 ? 20.497 -2.672 -5.282 1.00 51.41 85 VAL A CA 1
ATOM 676 C C . VAL A 1 85 ? 19.823 -1.922 -6.434 1.00 51.41 85 VAL A C 1
ATOM 678 O O . VAL A 1 85 ? 19.439 -0.764 -6.269 1.00 51.41 85 VAL A O 1
ATOM 681 N N . PRO A 1 86 ? 19.622 -2.549 -7.605 1.00 52.38 86 PRO A N 1
ATOM 682 C CA . PRO A 1 86 ? 19.060 -1.874 -8.773 1.00 52.38 86 PRO A CA 1
ATOM 683 C C . PRO A 1 86 ? 17.520 -1.788 -8.737 1.00 52.38 86 PRO A C 1
ATOM 685 O O . PRO A 1 86 ? 16.874 -1.562 -9.758 1.00 52.38 86 PRO A O 1
ATOM 688 N N . LEU A 1 87 ? 16.890 -1.950 -7.570 1.00 59.00 87 LEU A N 1
ATOM 689 C CA . LEU A 1 87 ? 15.437 -1.851 -7.462 1.00 59.00 87 LEU A CA 1
ATOM 690 C C . LEU A 1 87 ? 14.989 -0.396 -7.343 1.00 59.00 87 LEU A C 1
ATOM 692 O O . LEU A 1 87 ? 15.557 0.393 -6.598 1.00 59.00 87 LEU A O 1
ATOM 696 N N . ARG A 1 88 ? 13.884 -0.086 -8.021 1.00 63.84 88 ARG A N 1
ATOM 697 C CA . ARG A 1 88 ? 13.161 1.183 -7.873 1.00 63.84 88 ARG A CA 1
ATOM 698 C C . ARG A 1 88 ? 12.303 1.239 -6.600 1.00 63.84 88 ARG A C 1
ATOM 700 O O . ARG A 1 88 ? 11.945 2.322 -6.160 1.00 63.84 88 ARG A O 1
ATOM 707 N N . TYR A 1 89 ? 11.995 0.077 -6.011 1.00 70.50 89 TYR A N 1
ATOM 708 C CA . TYR A 1 89 ? 11.179 -0.067 -4.796 1.00 70.50 89 TYR A CA 1
ATOM 709 C C . TYR A 1 89 ? 11.699 -1.176 -3.850 1.00 70.50 89 TYR A C 1
ATOM 711 O O . TYR A 1 89 ? 10.933 -2.067 -3.481 1.00 70.50 89 TYR A O 1
ATOM 719 N N . PRO A 1 90 ? 12.988 -1.190 -3.456 1.00 68.94 90 PRO A N 1
ATOM 720 C CA . PRO A 1 90 ? 13.563 -2.305 -2.695 1.00 68.94 90 PRO A CA 1
ATOM 721 C C . PRO A 1 90 ? 12.890 -2.487 -1.333 1.00 68.94 90 PRO A C 1
ATOM 723 O O . PRO A 1 90 ? 12.580 -3.609 -0.943 1.00 68.94 90 PRO A O 1
ATOM 726 N N . LEU A 1 91 ? 12.588 -1.381 -0.651 1.00 74.69 91 LEU A N 1
ATOM 727 C CA . LEU A 1 91 ? 11.899 -1.396 0.638 1.00 74.69 91 LEU A CA 1
ATOM 728 C C . LEU A 1 91 ? 10.452 -1.883 0.521 1.00 74.69 91 LEU A C 1
A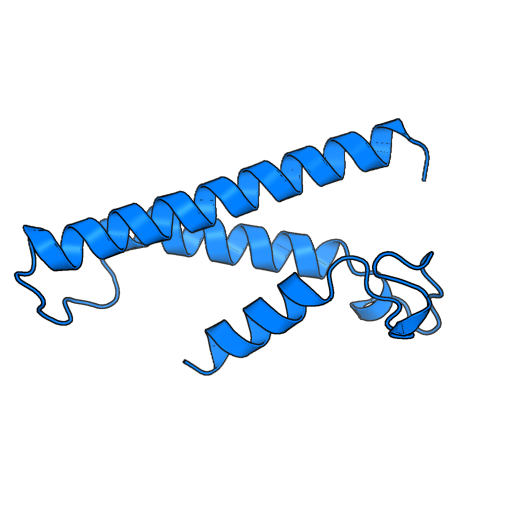TOM 730 O O . LEU A 1 91 ? 9.989 -2.592 1.404 1.00 74.69 91 LEU A O 1
ATOM 734 N N . ALA A 1 92 ? 9.751 -1.562 -0.571 1.00 75.94 92 ALA A N 1
ATOM 735 C CA . ALA A 1 92 ? 8.383 -2.040 -0.773 1.00 75.94 92 ALA A CA 1
ATOM 736 C C . ALA A 1 92 ? 8.349 -3.553 -1.026 1.00 75.94 92 ALA A C 1
ATOM 738 O O . ALA A 1 92 ? 7.491 -4.242 -0.488 1.00 75.94 92 ALA A O 1
ATOM 739 N N . ILE A 1 93 ? 9.305 -4.083 -1.800 1.00 75.50 93 ILE A N 1
ATOM 740 C CA . ILE A 1 93 ? 9.431 -5.531 -2.022 1.00 75.50 93 ILE A CA 1
ATOM 741 C C . ILE A 1 93 ? 9.852 -6.249 -0.733 1.00 75.50 93 ILE A C 1
ATOM 743 O O . ILE A 1 93 ? 9.299 -7.298 -0.417 1.00 75.50 93 ILE A O 1
ATOM 747 N N . GLY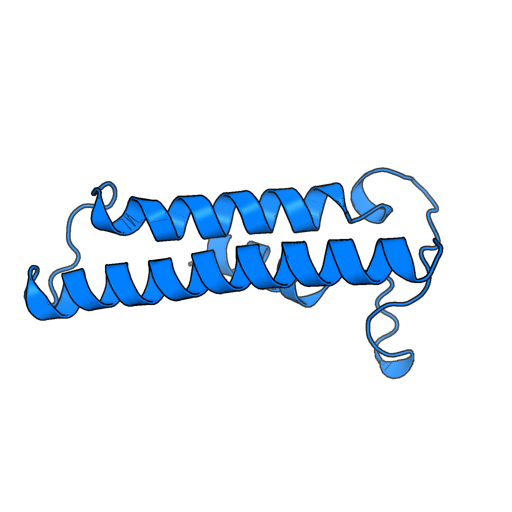 A 1 94 ? 10.775 -5.670 0.042 1.00 79.19 94 GLY A N 1
ATOM 748 C CA . GLY A 1 94 ? 11.134 -6.186 1.366 1.00 79.19 94 GLY A CA 1
ATOM 749 C C . GLY A 1 94 ? 9.944 -6.193 2.329 1.00 79.19 94 GLY A C 1
ATOM 750 O O . GLY A 1 94 ? 9.669 -7.209 2.955 1.00 79.19 94 GLY A O 1
ATOM 751 N N . GLY A 1 95 ? 9.190 -5.093 2.391 1.00 78.56 95 GLY A N 1
ATOM 752 C CA . GLY A 1 95 ? 7.967 -4.990 3.187 1.00 78.56 95 GLY A CA 1
ATOM 753 C C . GLY A 1 95 ? 6.893 -5.991 2.760 1.00 78.56 95 GLY A C 1
ATOM 754 O O . GLY A 1 95 ? 6.268 -6.602 3.618 1.00 78.56 95 GLY A O 1
ATOM 755 N N . LEU A 1 96 ? 6.725 -6.221 1.452 1.00 81.00 96 LEU A N 1
ATOM 756 C CA . LEU A 1 96 ? 5.826 -7.250 0.925 1.00 81.00 96 LEU A CA 1
ATOM 757 C C . LEU A 1 96 ? 6.241 -8.649 1.399 1.00 81.00 96 LEU A C 1
ATOM 759 O O . LEU A 1 96 ? 5.394 -9.399 1.873 1.00 81.00 96 LEU A O 1
ATOM 763 N N . ALA A 1 97 ? 7.532 -8.984 1.318 1.00 80.25 97 ALA A N 1
ATOM 764 C CA . ALA A 1 97 ? 8.044 -10.266 1.796 1.00 80.25 97 ALA A CA 1
ATOM 765 C C . ALA A 1 97 ? 7.820 -10.446 3.308 1.00 80.25 97 ALA A C 1
ATOM 767 O O . ALA A 1 97 ? 7.339 -11.494 3.732 1.00 80.25 97 ALA A O 1
ATOM 768 N N . LEU A 1 98 ? 8.097 -9.416 4.114 1.00 82.38 98 LEU A N 1
ATOM 769 C CA . LEU A 1 98 ? 7.842 -9.444 5.558 1.00 82.38 98 LEU A CA 1
ATOM 770 C C . LEU A 1 98 ? 6.354 -9.654 5.865 1.00 82.38 98 LEU A C 1
ATOM 772 O O . LEU A 1 98 ? 6.007 -10.551 6.625 1.00 82.38 98 LEU A O 1
ATOM 776 N N . ALA A 1 99 ? 5.476 -8.894 5.209 1.00 77.12 99 ALA A N 1
ATOM 777 C CA . ALA A 1 99 ? 4.033 -8.997 5.400 1.00 77.12 99 ALA A CA 1
ATOM 778 C C . ALA A 1 99 ? 3.467 -10.380 5.035 1.00 77.12 99 ALA A C 1
ATOM 780 O O . ALA A 1 99 ? 2.454 -10.785 5.594 1.00 77.12 99 ALA A O 1
ATOM 781 N N . THR A 1 100 ? 4.104 -11.118 4.116 1.00 74.06 100 THR A N 1
ATOM 782 C CA . THR A 1 100 ? 3.688 -12.495 3.801 1.00 74.06 100 THR A CA 1
ATOM 783 C C . THR A 1 100 ? 4.115 -13.540 4.831 1.00 74.06 100 THR A C 1
ATOM 785 O O . THR A 1 100 ? 3.549 -14.630 4.829 1.00 74.06 100 THR A O 1
ATOM 788 N N . ILE A 1 101 ? 5.105 -13.244 5.679 1.00 74.69 101 ILE A N 1
ATOM 789 C CA . ILE A 1 101 ? 5.655 -14.210 6.644 1.00 74.69 101 ILE A CA 1
ATOM 790 C C . ILE A 1 101 ? 5.001 -14.063 8.028 1.00 74.69 101 ILE A C 1
ATOM 792 O O . ILE A 1 101 ? 4.875 -15.072 8.718 1.00 74.69 101 ILE A O 1
ATOM 796 N N . GLY A 1 102 ? 4.507 -12.867 8.376 1.00 55.38 102 GLY A N 1
ATOM 797 C CA . GLY A 1 102 ? 3.842 -12.594 9.657 1.00 55.38 102 GLY A CA 1
ATOM 798 C C . GLY A 1 102 ? 4.834 -12.297 10.767 1.00 55.38 102 GLY A C 1
ATOM 799 O O . GLY A 1 102 ? 5.393 -13.261 11.332 1.00 55.38 102 GLY A O 1
#

Secondary structure (DSSP, 8-state):
--HHHHHHHHHHHHHHHHHHHHHHHHHHHHHHHTSTT----SS-GGGHHHHHHHHHHHHHHHHT-GGGTSTT--PPP-S-GGG----SSHHHHHHHHHHHH-